Protein AF-A0A814EE44-F1 (afdb_monomer_lite)

Organism: NCBI:txid392033

pLDDT: mean 77.81, std 20.31, range [38.53, 98.44]

Structure (mmCIF, N/CA/C/O backbone):
data_AF-A0A814EE44-F1
#
_entry.id   AF-A0A814EE44-F1
#
loop_
_atom_site.group_PDB
_atom_site.id
_atom_site.type_symbol
_atom_site.label_atom_id
_atom_site.label_alt_id
_atom_site.label_comp_id
_atom_site.label_asym_id
_atom_site.label_entity_id
_atom_site.label_seq_id
_atom_site.pdbx_PDB_ins_code
_atom_site.Cartn_x
_atom_site.Cartn_y
_atom_site.Cartn_z
_atom_site.occupancy
_atom_site.B_iso_or_equiv
_atom_site.auth_seq_id
_atom_site.auth_comp_id
_atom_site.auth_asym_id
_atom_site.auth_atom_id
_atom_site.pdbx_PDB_model_num
ATOM 1 N N . MET A 1 1 ? -5.365 5.746 0.319 1.00 84.31 1 MET A N 1
ATOM 2 C CA . MET A 1 1 ? -4.244 5.787 1.269 1.00 84.31 1 MET A CA 1
ATOM 3 C C . MET A 1 1 ? -4.720 5.495 2.687 1.00 84.31 1 MET A C 1
ATOM 5 O O . MET A 1 1 ? -5.792 5.952 3.067 1.00 84.31 1 MET A O 1
ATOM 9 N N . PHE A 1 2 ? -3.939 4.720 3.445 1.00 91.00 2 PHE A N 1
ATOM 10 C CA . PHE A 1 2 ? -4.177 4.460 4.868 1.00 91.00 2 PHE A CA 1
ATOM 11 C C . PHE A 1 2 ? -3.412 5.477 5.716 1.00 91.00 2 PHE A C 1
ATOM 13 O O . PHE A 1 2 ? -2.217 5.675 5.507 1.00 91.00 2 PHE A O 1
ATOM 20 N N . ASP A 1 3 ? -4.092 6.082 6.683 1.00 94.19 3 ASP A N 1
ATOM 21 C CA . ASP A 1 3 ? -3.518 7.023 7.638 1.00 94.19 3 ASP A CA 1
ATOM 22 C C . ASP A 1 3 ? -3.686 6.500 9.067 1.00 94.19 3 ASP A C 1
ATOM 24 O O . ASP A 1 3 ? -4.799 6.334 9.567 1.00 94.19 3 ASP A O 1
ATOM 28 N N . TYR A 1 4 ? -2.555 6.264 9.726 1.00 94.00 4 TYR A N 1
ATOM 29 C CA . TYR A 1 4 ? -2.472 5.777 11.104 1.00 94.00 4 TYR A CA 1
ATOM 30 C C . TYR A 1 4 ? -2.108 6.881 12.108 1.00 94.00 4 TYR A C 1
ATOM 32 O O . TYR A 1 4 ? -2.080 6.641 13.311 1.00 94.00 4 TYR A O 1
ATOM 40 N N . LYS A 1 5 ? -1.764 8.087 11.637 1.00 91.56 5 LYS A N 1
ATOM 41 C CA . LYS A 1 5 ? -1.255 9.176 12.485 1.00 91.56 5 LYS A CA 1
ATOM 42 C C . LYS A 1 5 ? -2.359 10.131 12.916 1.00 91.56 5 LYS A C 1
ATOM 44 O O . LYS A 1 5 ? -2.369 10.536 14.085 1.00 91.56 5 LYS A O 1
ATOM 49 N N . SER A 1 6 ? -3.256 10.505 12.002 1.00 89.88 6 SER A N 1
ATOM 50 C CA . SER A 1 6 ? -4.329 11.469 12.296 1.00 89.88 6 SER A CA 1
ATOM 51 C C . SER A 1 6 ? -5.512 10.849 13.047 1.00 89.88 6 SER A C 1
ATOM 53 O O . SER A 1 6 ? -6.256 11.555 13.726 1.00 89.88 6 SER A O 1
ATOM 55 N N . ALA A 1 7 ? -5.684 9.529 12.959 1.00 88.69 7 ALA A N 1
ATOM 56 C CA . ALA A 1 7 ? -6.756 8.796 13.621 1.00 88.69 7 ALA A CA 1
ATOM 57 C C . ALA A 1 7 ? -6.440 8.580 15.112 1.00 88.69 7 ALA A C 1
ATOM 59 O O . ALA A 1 7 ? -5.792 7.606 15.489 1.00 88.69 7 ALA A O 1
ATOM 60 N N . LYS A 1 8 ? -6.878 9.512 15.967 1.00 91.62 8 LYS A N 1
ATOM 61 C CA . LYS A 1 8 ? -6.694 9.426 17.431 1.00 91.62 8 LYS A CA 1
ATOM 62 C C . LYS A 1 8 ? -7.763 8.607 18.151 1.00 91.62 8 LYS A C 1
ATOM 64 O O . LYS A 1 8 ? -7.596 8.292 19.324 1.00 91.62 8 LYS A O 1
ATOM 69 N N . GLU A 1 9 ? -8.822 8.242 17.443 1.00 91.94 9 GLU A N 1
ATOM 70 C CA . GLU A 1 9 ? -9.962 7.490 17.962 1.00 91.94 9 GLU A CA 1
ATOM 71 C C . GLU A 1 9 ? -10.117 6.168 17.212 1.00 91.94 9 GLU A C 1
ATOM 73 O O . GLU A 1 9 ? -9.526 5.980 16.144 1.00 91.94 9 GLU A O 1
ATOM 78 N N . TRP A 1 10 ? -10.914 5.252 17.772 1.00 90.44 10 TRP A N 1
ATOM 79 C CA . TRP A 1 10 ? -11.247 3.972 17.141 1.00 90.44 10 TRP A CA 1
ATOM 80 C C . TRP A 1 10 ? -11.704 4.172 15.679 1.00 90.44 10 TRP A C 1
ATOM 82 O O . TRP A 1 10 ? -12.474 5.095 15.423 1.00 90.44 10 TRP A O 1
ATOM 92 N N . PRO A 1 11 ? -11.272 3.340 14.709 1.00 95.38 11 PRO A N 1
ATOM 93 C CA . PRO A 1 11 ? -10.441 2.137 14.835 1.00 95.38 11 PRO A CA 1
ATOM 94 C C . PRO A 1 11 ? -8.920 2.398 14.838 1.00 95.38 11 PRO A C 1
ATOM 96 O O . PRO A 1 11 ? -8.138 1.470 14.641 1.00 95.38 11 PRO A O 1
ATOM 99 N N . PHE A 1 12 ? -8.490 3.640 15.087 1.00 93.69 12 PHE A N 1
ATOM 100 C CA . PHE A 1 12 ? -7.094 4.107 15.069 1.00 93.69 12 PHE A CA 1
ATOM 101 C C . PHE A 1 12 ? -6.425 4.050 13.688 1.00 93.69 12 PHE A C 1
ATOM 103 O O . PHE A 1 12 ? -5.200 4.044 13.564 1.00 93.69 12 PHE A O 1
ATOM 110 N N . PHE A 1 13 ? -7.237 4.053 12.631 1.00 95.31 13 PHE A N 1
ATOM 111 C CA . PHE A 1 13 ? -6.809 4.342 11.268 1.00 95.31 13 PHE A CA 1
ATOM 112 C C . PHE A 1 13 ? -7.940 5.019 10.489 1.00 95.31 13 PHE A C 1
ATOM 114 O O . PHE A 1 13 ? -9.118 4.867 10.813 1.00 95.31 13 PHE A O 1
ATOM 121 N N . LYS A 1 14 ? -7.572 5.750 9.439 1.00 93.12 14 LYS A N 1
ATOM 122 C CA . LYS A 1 14 ? -8.481 6.244 8.404 1.00 93.12 14 LYS A CA 1
ATOM 123 C C . LYS A 1 14 ? -8.032 5.712 7.057 1.00 93.12 14 LYS A C 1
ATOM 125 O O . LYS A 1 14 ? -6.847 5.461 6.836 1.00 93.12 14 LYS A O 1
ATOM 130 N N . VAL A 1 15 ? -8.985 5.537 6.156 1.00 90.94 15 VAL A N 1
ATOM 131 C CA . VAL A 1 15 ? -8.702 5.185 4.772 1.00 90.94 15 VAL A CA 1
ATOM 132 C C . VAL A 1 15 ? -9.449 6.139 3.866 1.00 90.94 15 VAL A C 1
ATOM 134 O O . VAL A 1 15 ? -10.615 6.444 4.096 1.00 90.94 15 VAL A O 1
ATOM 137 N N . ASP A 1 16 ? -8.767 6.584 2.825 1.00 88.31 16 ASP A N 1
ATOM 138 C CA . ASP A 1 16 ? -9.403 7.256 1.706 1.00 88.31 16 ASP A CA 1
ATOM 139 C C . ASP A 1 16 ? -8.848 6.664 0.415 1.00 88.31 16 ASP A C 1
ATOM 141 O O . ASP A 1 16 ? -7.685 6.877 0.067 1.00 88.31 16 ASP A O 1
ATOM 145 N N . PHE A 1 17 ? -9.657 5.859 -0.270 1.00 86.94 17 PHE A N 1
ATOM 146 C CA . PHE A 1 17 ? -9.242 5.157 -1.483 1.00 86.94 17 PHE A CA 1
ATOM 147 C C . PHE A 1 17 ? -8.933 6.104 -2.651 1.00 86.94 17 PHE A C 1
ATOM 149 O O . PHE A 1 17 ? -8.163 5.719 -3.525 1.00 86.94 17 PHE A O 1
ATOM 156 N N . THR A 1 18 ? -9.428 7.347 -2.630 1.00 85.69 18 THR A N 1
ATOM 157 C CA . THR A 1 18 ? -9.191 8.334 -3.698 1.00 85.69 18 THR A CA 1
ATOM 158 C C . THR A 1 18 ? -7.744 8.828 -3.745 1.00 85.69 18 THR A C 1
ATOM 160 O O . THR A 1 18 ? -7.257 9.209 -4.802 1.00 85.69 18 THR A O 1
ATOM 163 N N . TYR A 1 19 ? -7.011 8.730 -2.631 1.00 88.31 19 TYR A N 1
ATOM 164 C CA . TYR A 1 19 ? -5.575 9.036 -2.567 1.00 88.31 19 TYR A CA 1
ATOM 165 C C . TYR A 1 19 ? -4.676 7.889 -3.056 1.00 88.31 19 TYR A C 1
ATOM 167 O O . TYR A 1 19 ? -3.482 7.870 -2.748 1.00 88.31 19 TYR A O 1
ATOM 175 N N . TYR A 1 20 ? -5.218 6.865 -3.719 1.00 88.00 20 TYR A N 1
ATOM 176 C CA . TYR A 1 20 ? -4.366 5.914 -4.432 1.00 88.00 20 TYR A CA 1
ATOM 177 C C . TYR A 1 20 ? -3.630 6.651 -5.566 1.00 88.00 20 TYR A C 1
ATOM 179 O O . TYR A 1 20 ? -4.253 7.487 -6.222 1.00 88.00 20 TYR A O 1
ATOM 187 N N . PRO A 1 21 ? -2.322 6.413 -5.786 1.00 92.75 21 PRO A N 1
ATOM 188 C CA . PRO A 1 21 ? -1.582 7.154 -6.796 1.00 92.75 21 PRO A CA 1
ATOM 189 C C . PRO A 1 21 ? -2.189 6.917 -8.180 1.00 92.75 21 PRO A C 1
ATOM 191 O O . PRO A 1 21 ? -2.345 5.774 -8.610 1.00 92.75 21 PRO A O 1
ATOM 194 N N . ASN A 1 22 ? -2.528 7.997 -8.881 1.00 91.06 22 ASN A N 1
ATOM 195 C CA . ASN A 1 22 ? -2.996 7.905 -10.262 1.00 91.06 22 ASN A CA 1
ATOM 196 C C . ASN A 1 22 ? -1.853 7.504 -11.210 1.00 91.06 22 ASN A C 1
ATOM 198 O O . ASN A 1 22 ? -0.686 7.495 -10.817 1.00 91.06 22 ASN A O 1
ATOM 202 N N . GLU A 1 23 ? -2.185 7.196 -12.463 1.00 90.44 23 GLU A N 1
ATOM 203 C CA . GLU A 1 23 ? -1.221 6.732 -13.467 1.00 90.44 23 GLU A CA 1
ATOM 204 C C . GLU A 1 23 ? 0.006 7.648 -13.576 1.00 90.44 23 GLU A C 1
ATOM 206 O O . GLU A 1 23 ? 1.133 7.184 -13.429 1.00 90.44 23 GLU A O 1
ATOM 211 N N . ASN A 1 24 ? -0.191 8.965 -13.697 1.00 93.75 24 ASN A N 1
ATOM 212 C CA . ASN A 1 24 ? 0.915 9.923 -13.784 1.00 93.75 24 ASN A CA 1
ATOM 213 C C . ASN A 1 24 ? 1.803 9.905 -12.530 1.00 93.75 24 ASN A C 1
ATOM 215 O O . ASN A 1 24 ? 3.026 9.977 -12.629 1.00 93.75 24 ASN A O 1
ATOM 219 N N . GLN A 1 25 ? 1.212 9.796 -11.337 1.00 95.69 25 GLN A N 1
ATOM 220 C CA . GLN A 1 25 ? 1.970 9.705 -10.085 1.00 95.69 25 GLN A CA 1
ATOM 221 C C . GLN A 1 25 ? 2.783 8.408 -10.004 1.00 95.69 25 GLN A C 1
ATOM 223 O O . GLN A 1 25 ? 3.942 8.444 -9.590 1.00 95.69 25 GLN A O 1
ATOM 228 N N . GLN A 1 26 ? 2.203 7.281 -10.424 1.00 95.62 26 GLN A N 1
ATOM 229 C CA . GLN A 1 26 ? 2.902 5.997 -10.485 1.00 95.62 26 GLN A CA 1
ATOM 230 C C . GLN A 1 26 ? 4.049 6.040 -11.500 1.00 95.62 26 GLN A C 1
ATOM 232 O O . GLN A 1 26 ? 5.174 5.669 -11.167 1.00 95.62 26 GLN A O 1
ATOM 237 N N . MET A 1 27 ? 3.796 6.562 -12.703 1.00 93.31 27 MET A N 1
ATOM 238 C CA . MET A 1 27 ? 4.809 6.716 -13.746 1.00 93.31 27 MET A CA 1
ATOM 239 C C . MET A 1 27 ? 5.961 7.612 -13.295 1.00 93.31 27 MET A C 1
ATOM 241 O O . MET A 1 27 ? 7.117 7.246 -13.482 1.00 93.31 27 MET A O 1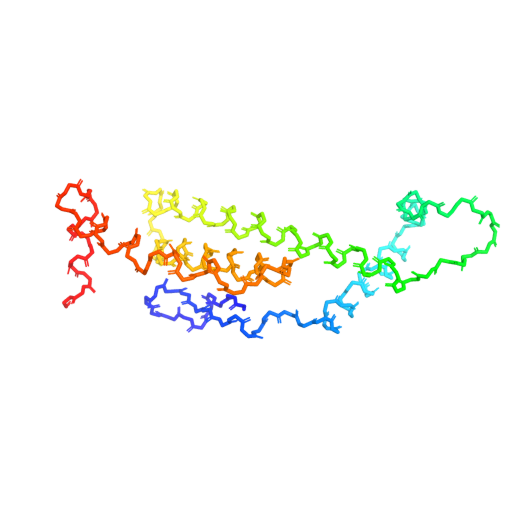
ATOM 245 N N . ASN A 1 28 ? 5.671 8.746 -12.652 1.00 96.00 28 ASN A N 1
ATOM 246 C CA . ASN A 1 28 ? 6.700 9.659 -12.147 1.00 96.00 28 ASN A CA 1
ATOM 247 C C . ASN A 1 28 ? 7.575 9.005 -11.067 1.00 96.00 28 ASN A C 1
ATOM 249 O O . ASN A 1 28 ? 8.799 9.168 -11.070 1.00 96.00 28 ASN A O 1
ATOM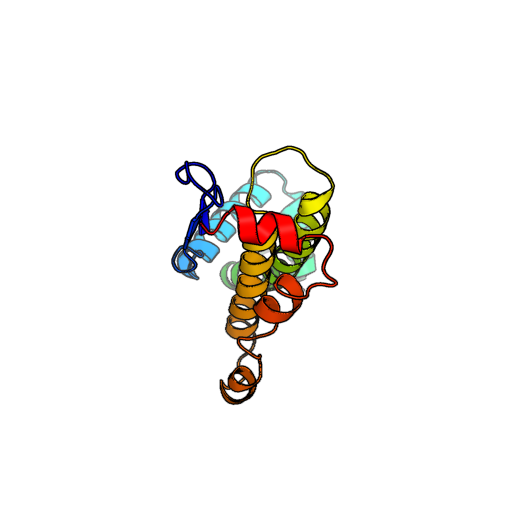 253 N N . PHE A 1 29 ? 6.959 8.246 -10.155 1.00 96.88 29 PHE A N 1
ATOM 254 C CA . PHE A 1 29 ? 7.695 7.488 -9.147 1.00 96.88 29 PHE A CA 1
ATOM 255 C C . PHE A 1 29 ? 8.603 6.436 -9.793 1.00 96.88 29 PHE A C 1
ATOM 257 O O . PHE A 1 29 ? 9.791 6.381 -9.483 1.00 96.88 29 PHE A O 1
ATOM 264 N N . LEU A 1 30 ? 8.068 5.639 -10.721 1.00 94.50 30 LEU A N 1
ATOM 265 C CA . LEU A 1 30 ? 8.814 4.577 -11.398 1.00 94.50 30 LEU A CA 1
ATOM 266 C C . LEU A 1 30 ? 9.933 5.122 -12.285 1.00 94.50 30 LEU A C 1
ATOM 268 O O . LEU A 1 30 ? 11.023 4.564 -12.286 1.00 94.50 30 LEU A O 1
ATOM 272 N N . ALA A 1 31 ? 9.695 6.234 -12.977 1.00 91.88 31 ALA A N 1
ATOM 273 C CA . ALA A 1 31 ? 10.715 6.960 -13.722 1.00 91.88 31 ALA A CA 1
ATOM 274 C C . ALA A 1 31 ? 11.902 7.316 -12.813 1.00 91.88 31 ALA A C 1
ATOM 276 O O . ALA A 1 31 ? 13.035 6.931 -13.088 1.00 91.88 31 ALA A O 1
ATOM 277 N N . SER A 1 32 ? 11.619 7.969 -11.684 1.00 94.44 32 SER A N 1
ATOM 278 C CA . SER A 1 32 ? 12.649 8.377 -10.721 1.00 94.44 32 SER A CA 1
ATOM 279 C C . SER A 1 32 ? 13.365 7.172 -10.099 1.00 94.44 32 SER A C 1
ATOM 281 O O . SER A 1 32 ? 14.574 7.203 -9.884 1.00 94.44 32 SER A O 1
ATOM 283 N N . TYR A 1 33 ? 12.625 6.095 -9.822 1.00 92.50 33 TYR A N 1
ATOM 284 C CA . TYR A 1 33 ? 13.162 4.845 -9.288 1.00 92.50 33 TYR A CA 1
ATOM 285 C C . TYR A 1 33 ? 14.127 4.164 -10.267 1.00 92.50 33 TYR A C 1
ATOM 287 O O . TYR A 1 33 ? 15.218 3.769 -9.863 1.00 92.50 33 TYR A O 1
ATOM 295 N N . ILE A 1 34 ? 13.758 4.063 -11.547 1.00 87.69 34 ILE A N 1
ATOM 296 C CA . ILE A 1 34 ? 14.599 3.471 -12.596 1.00 87.69 34 ILE A CA 1
ATOM 297 C C . ILE A 1 34 ? 15.870 4.303 -12.792 1.00 87.69 34 ILE A C 1
ATOM 299 O O . ILE A 1 34 ? 16.960 3.735 -12.827 1.00 87.69 34 ILE A O 1
ATOM 303 N N . ASP A 1 35 ? 15.755 5.632 -12.850 1.00 87.44 35 ASP A N 1
ATOM 304 C CA . ASP A 1 35 ? 16.917 6.516 -13.005 1.00 87.44 35 ASP A CA 1
ATOM 305 C C . ASP A 1 35 ? 17.889 6.369 -11.825 1.00 87.44 35 ASP A C 1
ATOM 307 O O . ASP A 1 35 ? 19.102 6.261 -12.018 1.00 87.44 35 ASP A O 1
ATOM 311 N N . ALA A 1 36 ? 17.360 6.303 -10.598 1.00 90.50 36 ALA A N 1
ATOM 312 C CA . ALA A 1 36 ? 18.159 6.080 -9.398 1.00 90.50 36 ALA A CA 1
ATOM 313 C C . ALA A 1 36 ? 18.821 4.692 -9.389 1.00 90.50 36 ALA A C 1
ATOM 315 O O . ALA A 1 36 ? 19.990 4.578 -9.022 1.00 90.50 36 ALA A O 1
ATOM 316 N N . LEU A 1 37 ? 18.107 3.643 -9.816 1.00 86.88 37 LEU A N 1
ATOM 317 C CA . LEU A 1 37 ? 18.656 2.290 -9.923 1.00 86.88 37 LEU A CA 1
ATOM 318 C C . LEU A 1 37 ? 19.811 2.230 -10.922 1.00 86.88 37 LEU A C 1
ATOM 320 O O . LEU A 1 37 ? 20.889 1.757 -10.563 1.00 86.88 37 LEU A O 1
ATOM 324 N N . ILE A 1 38 ? 19.608 2.737 -12.139 1.00 83.44 38 ILE A N 1
ATOM 325 C CA . ILE A 1 38 ? 20.630 2.748 -13.193 1.00 83.44 38 ILE A CA 1
ATOM 326 C C . ILE A 1 38 ? 21.852 3.548 -12.734 1.00 83.44 38 ILE A C 1
ATOM 328 O O . ILE A 1 38 ? 22.969 3.051 -12.817 1.00 83.44 38 ILE A O 1
ATOM 332 N N . SER A 1 39 ? 21.640 4.732 -12.149 1.00 85.88 39 SER A N 1
ATOM 333 C CA . SER A 1 39 ? 22.732 5.576 -11.640 1.00 85.88 39 SER A CA 1
ATOM 334 C C . SER A 1 39 ? 23.518 4.927 -10.494 1.00 85.88 39 SER A C 1
ATOM 336 O O . SER A 1 39 ? 24.649 5.322 -10.223 1.00 85.88 39 SER A O 1
ATOM 338 N N . SER A 1 40 ? 22.920 3.963 -9.785 1.00 87.12 40 SER A N 1
ATOM 339 C CA . SER A 1 40 ? 23.552 3.306 -8.638 1.00 87.12 40 SER A CA 1
ATOM 340 C C . SER A 1 40 ? 24.488 2.160 -9.023 1.00 87.12 40 SER A C 1
ATOM 342 O O . SER A 1 40 ? 25.432 1.879 -8.282 1.00 87.12 40 SER A O 1
ATOM 344 N N . ASN A 1 41 ? 24.218 1.466 -10.135 1.00 82.31 41 ASN A N 1
ATOM 345 C CA . ASN A 1 41 ? 25.011 0.324 -10.580 1.00 82.31 41 ASN A CA 1
ATOM 346 C C . ASN A 1 41 ? 24.678 -0.049 -12.031 1.00 82.31 41 ASN A C 1
ATOM 348 O O . ASN A 1 41 ? 23.575 -0.524 -12.318 1.00 82.31 41 ASN A O 1
ATOM 352 N N . ASP A 1 42 ? 25.679 0.028 -12.906 1.00 78.69 42 ASP A N 1
ATOM 353 C CA . ASP A 1 42 ? 25.568 -0.344 -14.321 1.00 78.69 42 ASP A CA 1
ATOM 354 C C . ASP A 1 42 ? 25.112 -1.800 -14.527 1.00 78.69 42 ASP A C 1
ATOM 356 O O . ASP A 1 42 ? 24.549 -2.135 -15.567 1.00 78.69 42 ASP A O 1
ATOM 360 N N . LYS A 1 43 ? 25.267 -2.684 -13.526 1.00 81.38 43 LYS A N 1
ATOM 361 C CA . LYS A 1 43 ? 24.721 -4.052 -13.562 1.00 81.38 43 LYS A CA 1
ATOM 362 C C . LYS A 1 43 ? 23.207 -4.071 -13.806 1.00 81.38 43 LYS A C 1
ATOM 364 O O . LYS A 1 43 ? 22.714 -4.994 -14.454 1.00 81.38 43 LYS A O 1
ATOM 369 N N . TYR A 1 44 ? 22.473 -3.076 -13.306 1.00 77.31 44 TYR A N 1
ATOM 370 C CA . TYR A 1 44 ? 21.020 -3.032 -13.463 1.00 77.31 44 TYR A CA 1
ATOM 371 C C . TYR A 1 44 ? 20.582 -2.742 -14.898 1.00 77.31 44 TYR A C 1
ATOM 373 O O . TYR A 1 44 ? 19.499 -3.172 -15.293 1.00 77.31 44 TYR A O 1
ATOM 381 N N . ILE A 1 45 ? 21.439 -2.101 -15.698 1.00 73.50 45 ILE A N 1
ATOM 382 C CA . ILE A 1 45 ? 21.209 -1.915 -17.134 1.00 73.50 45 ILE A CA 1
ATOM 383 C C . ILE A 1 45 ? 21.061 -3.291 -17.794 1.00 73.50 45 ILE A C 1
ATOM 385 O O . ILE A 1 45 ? 20.066 -3.550 -18.467 1.00 73.50 45 ILE A O 1
ATOM 389 N N . TYR A 1 46 ? 21.975 -4.222 -17.505 1.00 70.06 46 TYR A N 1
ATOM 390 C CA . TYR A 1 46 ? 21.937 -5.578 -18.062 1.00 70.06 46 TYR A CA 1
ATOM 391 C C . TYR A 1 46 ? 20.701 -6.380 -17.630 1.00 70.06 46 TYR A C 1
ATOM 393 O O . TYR A 1 46 ? 20.110 -7.066 -18.458 1.00 70.06 46 TYR A O 1
ATOM 401 N N . SER A 1 47 ? 20.265 -6.279 -16.367 1.00 73.62 47 SER A N 1
ATOM 402 C CA . SER A 1 47 ? 19.033 -6.959 -15.927 1.00 73.62 47 SER A CA 1
ATOM 403 C C . SER A 1 47 ? 17.776 -6.385 -16.580 1.00 73.62 47 SER A C 1
ATOM 405 O O . SER A 1 47 ? 16.836 -7.122 -16.865 1.00 73.62 47 SER A O 1
ATOM 407 N N . ILE A 1 48 ? 17.758 -5.074 -16.841 1.00 72.94 48 ILE A N 1
ATOM 408 C CA . ILE A 1 48 ? 16.654 -4.435 -17.561 1.00 72.94 48 ILE A CA 1
ATOM 409 C C . ILE A 1 48 ? 16.625 -4.933 -19.011 1.00 72.94 48 ILE A C 1
ATOM 411 O O . ILE A 1 48 ? 15.548 -5.261 -19.496 1.00 72.94 48 ILE A O 1
ATOM 415 N N . HIS A 1 49 ? 17.784 -5.077 -19.666 1.00 69.44 49 HIS A N 1
ATOM 416 C CA . HIS A 1 49 ? 17.875 -5.662 -21.011 1.00 69.44 49 HIS A CA 1
ATOM 417 C C . HIS A 1 49 ? 17.307 -7.086 -21.085 1.00 69.44 49 HIS A C 1
ATOM 419 O O . HIS A 1 49 ? 16.602 -7.423 -22.034 1.00 69.44 49 HIS A O 1
ATOM 425 N N . GLU A 1 50 ? 17.584 -7.925 -20.084 1.00 69.75 50 GLU A N 1
ATOM 426 C CA . GLU A 1 50 ? 17.046 -9.289 -20.028 1.00 69.75 50 GLU A CA 1
ATOM 427 C C . GLU A 1 50 ? 15.514 -9.292 -19.891 1.00 69.75 50 GLU A C 1
ATOM 429 O O . GLU A 1 50 ? 14.830 -10.058 -20.566 1.00 69.75 50 GLU A O 1
ATOM 434 N N . MET A 1 51 ? 14.954 -8.387 -19.081 1.00 67.38 51 MET A N 1
ATOM 435 C CA . MET A 1 51 ? 13.501 -8.250 -18.919 1.00 67.38 51 MET A CA 1
ATOM 436 C C . MET A 1 51 ? 12.785 -7.744 -20.181 1.00 67.38 51 MET A C 1
ATOM 438 O O . MET A 1 51 ? 11.577 -7.950 -20.324 1.00 67.38 51 MET A O 1
ATOM 442 N N . THR A 1 52 ? 13.484 -7.049 -21.080 1.00 65.69 52 THR A N 1
ATOM 443 C CA . THR A 1 52 ? 12.861 -6.370 -22.225 1.00 65.69 52 THR A CA 1
ATOM 444 C C . THR A 1 52 ? 12.968 -7.145 -23.534 1.00 65.69 52 THR A C 1
ATOM 446 O O . THR A 1 52 ? 12.306 -6.758 -24.492 1.00 65.69 52 THR A O 1
ATOM 449 N N . ASN A 1 53 ? 13.703 -8.267 -23.571 1.00 59.59 53 ASN A N 1
ATOM 450 C CA . ASN A 1 53 ? 13.984 -9.067 -24.776 1.00 59.59 53 ASN A CA 1
ATOM 451 C C . ASN A 1 53 ? 14.647 -8.282 -25.932 1.00 59.59 53 ASN A C 1
ATOM 453 O O . ASN A 1 53 ? 14.729 -8.796 -27.048 1.00 59.59 53 ASN A O 1
ATOM 457 N N . ASP A 1 54 ? 15.174 -7.079 -25.679 1.00 53.72 54 ASP A N 1
ATOM 458 C CA . ASP A 1 54 ? 15.910 -6.282 -26.665 1.00 53.72 54 ASP A CA 1
ATOM 459 C C . ASP A 1 54 ? 17.410 -6.559 -26.544 1.00 53.72 54 ASP A C 1
ATOM 461 O O . ASP A 1 54 ? 18.158 -5.883 -25.830 1.00 53.72 54 ASP A O 1
ATOM 465 N N . LEU A 1 55 ? 17.848 -7.603 -27.250 1.00 52.62 55 LEU A N 1
ATOM 466 C CA . LEU A 1 55 ? 19.241 -8.048 -27.293 1.00 52.62 55 LEU A CA 1
ATOM 467 C C . LEU A 1 55 ? 20.061 -7.421 -28.436 1.00 52.62 55 LEU A C 1
ATOM 469 O O . LEU A 1 55 ? 21.096 -7.983 -28.805 1.00 52.62 55 LEU A O 1
ATOM 473 N N . HIS A 1 56 ? 19.651 -6.282 -29.015 1.00 46.53 56 HIS A N 1
ATOM 474 C CA . HIS A 1 56 ? 20.465 -5.646 -30.054 1.00 46.53 56 HIS A CA 1
ATOM 475 C C . HIS A 1 56 ? 21.447 -4.610 -29.488 1.00 46.53 56 HIS A C 1
ATOM 477 O O . HIS A 1 56 ? 21.094 -3.552 -28.982 1.00 46.53 56 HIS A O 1
ATOM 483 N N . CYS A 1 57 ? 22.715 -4.995 -29.580 1.00 45.41 57 CYS A N 1
ATOM 484 C CA . CYS A 1 57 ? 23.933 -4.284 -29.229 1.00 45.41 57 CYS A CA 1
ATOM 485 C C . CYS A 1 57 ? 24.018 -2.798 -29.650 1.00 45.41 57 CYS A C 1
ATOM 487 O O . CYS A 1 57 ? 23.766 -2.444 -30.798 1.00 45.41 57 CYS A O 1
ATOM 489 N N . ASN A 1 58 ? 24.581 -2.009 -28.727 1.00 46.12 58 ASN A N 1
ATOM 490 C CA . ASN A 1 58 ? 25.304 -0.735 -28.886 1.00 46.12 58 ASN A CA 1
ATOM 491 C C . ASN A 1 58 ? 24.533 0.590 -28.974 1.00 46.12 58 ASN A C 1
ATOM 493 O O . ASN A 1 58 ? 25.177 1.627 -28.841 1.00 46.12 58 ASN A O 1
ATOM 497 N N . GLU A 1 59 ? 23.205 0.597 -29.040 1.00 48.69 59 GLU A N 1
ATOM 498 C CA . GLU A 1 59 ? 22.414 1.807 -28.771 1.00 48.69 59 GLU A CA 1
ATOM 499 C C . GLU A 1 59 ? 21.207 1.454 -27.899 1.00 48.69 59 GLU A C 1
ATOM 501 O O . GLU A 1 59 ? 20.474 0.508 -28.183 1.00 48.69 59 GLU A O 1
ATOM 506 N N . ILE A 1 60 ? 21.005 2.203 -26.811 1.00 50.41 60 ILE A N 1
ATOM 507 C CA . ILE A 1 60 ? 19.822 2.091 -25.950 1.00 50.41 60 ILE A CA 1
ATOM 508 C C . ILE A 1 60 ? 18.627 2.611 -26.758 1.00 50.41 60 ILE A C 1
ATOM 510 O O . ILE A 1 60 ? 18.261 3.776 -26.641 1.00 50.41 60 ILE A O 1
ATOM 514 N N . ASN A 1 61 ? 18.028 1.774 -27.604 1.00 53.62 61 ASN A N 1
ATOM 515 C CA . ASN A 1 61 ? 16.772 2.100 -28.284 1.00 53.62 61 ASN A CA 1
ATOM 516 C C . ASN A 1 61 ? 15.590 1.405 -27.603 1.00 53.62 61 ASN A C 1
ATOM 518 O O . ASN A 1 61 ? 14.715 0.827 -28.237 1.00 53.62 61 ASN A O 1
ATOM 522 N N . PHE A 1 62 ? 15.621 1.416 -26.275 1.00 65.00 62 PHE A N 1
ATOM 523 C CA . PHE A 1 62 ? 14.582 0.853 -25.441 1.00 65.00 62 PHE A CA 1
ATOM 524 C C . PHE A 1 62 ? 13.543 1.933 -25.111 1.00 65.00 62 PHE A C 1
ATOM 526 O O . PHE A 1 62 ? 13.907 3.002 -24.607 1.00 65.00 62 PHE A O 1
ATOM 533 N N . ASP A 1 63 ? 12.249 1.669 -25.348 1.00 76.12 63 ASP A N 1
ATOM 534 C CA . ASP A 1 63 ? 11.196 2.592 -24.912 1.00 76.12 63 ASP A CA 1
ATOM 535 C C . ASP A 1 63 ? 11.076 2.549 -23.384 1.00 76.12 63 ASP A C 1
ATOM 537 O O . ASP A 1 63 ? 10.368 1.734 -22.787 1.00 76.12 63 ASP A O 1
ATOM 541 N N . ARG A 1 64 ? 11.755 3.495 -22.734 1.00 77.56 64 ARG A N 1
ATOM 542 C CA . ARG A 1 64 ? 11.681 3.739 -21.291 1.00 77.56 64 ARG A CA 1
ATOM 543 C C . ARG A 1 64 ? 10.237 3.794 -20.782 1.00 77.56 64 ARG A C 1
ATOM 545 O O . ARG A 1 64 ? 9.962 3.325 -19.677 1.00 77.56 64 ARG A O 1
ATOM 552 N N . ASN A 1 65 ? 9.307 4.344 -21.565 1.00 83.88 65 ASN A N 1
ATOM 553 C CA . ASN A 1 65 ? 7.903 4.418 -21.168 1.00 83.88 65 ASN A CA 1
ATOM 554 C C . ASN A 1 65 ? 7.224 3.045 -21.206 1.00 83.88 65 ASN A C 1
ATOM 556 O O . ASN A 1 65 ? 6.339 2.781 -20.392 1.00 83.88 65 ASN A O 1
ATOM 560 N N . GLU A 1 66 ? 7.637 2.153 -22.105 1.00 84.69 66 GLU A N 1
ATOM 561 C CA . GLU A 1 66 ? 7.182 0.765 -22.117 1.00 84.69 66 GLU A CA 1
ATOM 562 C C . GLU A 1 66 ? 7.647 0.009 -20.863 1.00 84.69 66 GLU A C 1
ATOM 564 O O . GLU A 1 66 ? 6.828 -0.684 -20.253 1.00 84.69 66 GLU A O 1
ATOM 569 N N . LEU A 1 67 ? 8.894 0.203 -20.399 1.00 84.38 67 LEU A N 1
ATOM 570 C CA . LEU A 1 67 ? 9.352 -0.372 -19.117 1.00 84.38 67 LEU A CA 1
ATOM 571 C C . LEU A 1 67 ? 8.465 0.043 -17.968 1.00 84.38 67 LEU A C 1
ATOM 573 O O . LEU A 1 67 ? 8.023 -0.782 -17.173 1.00 84.38 67 LEU A O 1
ATOM 577 N N . ILE A 1 68 ? 8.255 1.357 -17.881 1.00 89.81 68 ILE A N 1
ATOM 578 C CA . ILE A 1 68 ? 7.538 1.979 -16.784 1.00 89.81 68 ILE A CA 1
ATOM 579 C C . ILE A 1 68 ? 6.132 1.403 -16.761 1.00 89.81 68 ILE A C 1
ATOM 581 O O . ILE A 1 68 ? 5.668 0.999 -15.702 1.00 89.81 68 ILE A O 1
ATOM 585 N N . ARG A 1 69 ? 5.490 1.260 -17.926 1.00 89.88 69 ARG A N 1
ATOM 586 C CA . ARG A 1 69 ? 4.176 0.623 -18.044 1.00 89.88 69 ARG A CA 1
ATOM 587 C C . ARG A 1 69 ? 4.183 -0.852 -17.631 1.00 89.88 69 ARG A C 1
ATOM 589 O O . ARG A 1 69 ? 3.270 -1.261 -16.914 1.00 89.88 69 ARG A O 1
ATOM 596 N N . LYS A 1 70 ? 5.191 -1.642 -18.021 1.00 88.88 70 LYS A N 1
ATOM 597 C CA . LYS A 1 70 ? 5.322 -3.055 -17.605 1.00 88.88 70 LYS A CA 1
ATOM 598 C C . LYS A 1 70 ? 5.463 -3.182 -16.086 1.00 88.88 70 LYS A C 1
ATOM 600 O O . LYS A 1 70 ? 4.655 -3.863 -15.457 1.00 88.88 70 LYS A O 1
ATOM 605 N N . ILE A 1 71 ? 6.403 -2.449 -15.488 1.00 91.31 71 ILE A N 1
ATOM 606 C CA . ILE A 1 71 ? 6.639 -2.460 -14.036 1.00 91.31 71 ILE A CA 1
ATOM 607 C C . ILE A 1 71 ? 5.418 -1.920 -13.282 1.00 91.31 71 ILE A C 1
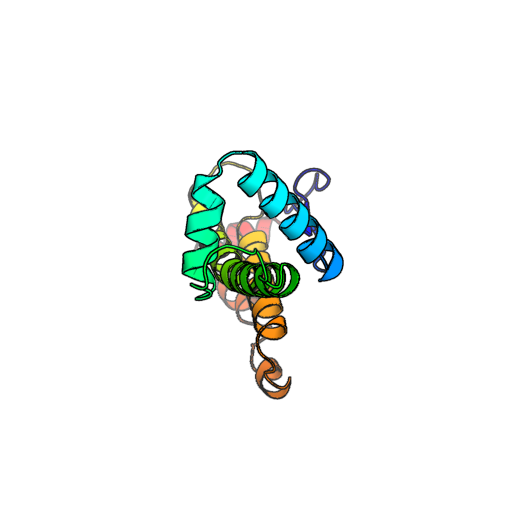ATOM 609 O O . ILE A 1 71 ? 5.023 -2.481 -12.264 1.00 91.31 71 ILE A O 1
ATOM 613 N N . MET A 1 72 ? 4.774 -0.864 -13.787 1.00 93.31 72 MET A N 1
ATOM 614 C CA . MET A 1 72 ? 3.543 -0.321 -13.208 1.00 93.31 72 MET A CA 1
ATOM 615 C C . MET A 1 72 ? 2.432 -1.369 -13.185 1.00 93.31 72 MET A C 1
ATOM 617 O O . MET A 1 72 ? 1.767 -1.539 -12.163 1.00 93.31 72 MET A O 1
ATOM 621 N N . LYS A 1 73 ? 2.236 -2.101 -14.288 1.00 91.19 73 LYS A N 1
ATOM 622 C CA . LYS A 1 73 ? 1.256 -3.188 -14.354 1.00 91.19 73 LYS A CA 1
ATOM 623 C C . LYS A 1 73 ? 1.566 -4.248 -13.298 1.00 91.19 73 LYS A C 1
ATOM 625 O O . LYS A 1 73 ? 0.692 -4.564 -12.495 1.00 91.19 73 LYS A O 1
ATOM 630 N N . GLU A 1 74 ? 2.798 -4.746 -13.249 1.00 92.75 74 GLU A N 1
ATOM 631 C CA . GLU A 1 74 ? 3.223 -5.745 -12.260 1.00 92.75 74 GLU A CA 1
ATOM 632 C C . GLU A 1 74 ? 3.018 -5.263 -10.819 1.00 92.75 74 GLU A C 1
ATOM 634 O O . GLU A 1 74 ? 2.403 -5.965 -10.016 1.00 92.75 74 GLU A O 1
ATOM 639 N N . ALA A 1 75 ? 3.444 -4.039 -10.496 1.00 94.81 75 ALA A N 1
ATOM 640 C CA . ALA A 1 75 ? 3.276 -3.448 -9.171 1.00 94.81 75 ALA A CA 1
ATOM 641 C C . ALA A 1 75 ? 1.796 -3.362 -8.757 1.00 94.81 75 ALA A C 1
ATOM 643 O O . ALA A 1 75 ? 1.449 -3.675 -7.614 1.00 94.81 75 ALA A O 1
ATOM 644 N N . ASN A 1 76 ? 0.907 -3.006 -9.688 1.00 93.31 76 ASN A N 1
ATOM 645 C CA . ASN A 1 76 ? -0.530 -2.981 -9.428 1.00 93.31 76 ASN A CA 1
ATOM 646 C C . ASN A 1 76 ? -1.111 -4.385 -9.193 1.00 93.31 76 ASN A C 1
ATOM 648 O O . ASN A 1 76 ? -1.968 -4.537 -8.320 1.00 93.31 76 ASN A O 1
ATOM 652 N N . TYR A 1 77 ? -0.639 -5.422 -9.894 1.00 93.62 77 TYR A N 1
ATOM 653 C CA . TYR A 1 77 ? -1.009 -6.811 -9.581 1.00 93.62 77 TYR A CA 1
ATOM 654 C C . TYR A 1 77 ? -0.498 -7.232 -8.197 1.00 93.62 77 TYR A C 1
ATOM 656 O O . TYR A 1 77 ? -1.239 -7.836 -7.420 1.00 93.62 77 TYR A O 1
ATOM 664 N N . PHE A 1 78 ? 0.728 -6.854 -7.829 1.00 96.31 78 PHE A N 1
ATOM 665 C CA . PHE A 1 78 ? 1.263 -7.105 -6.488 1.00 96.31 78 PHE A CA 1
ATOM 666 C C . PHE A 1 78 ? 0.488 -6.376 -5.382 1.00 96.31 78 PHE A C 1
ATOM 668 O O . PHE A 1 78 ? 0.434 -6.868 -4.251 1.00 96.31 78 PHE A O 1
ATOM 675 N N . ALA A 1 79 ? -0.181 -5.258 -5.684 1.00 94.75 79 ALA A N 1
ATOM 676 C CA . ALA A 1 79 ? -1.059 -4.592 -4.725 1.00 94.75 79 ALA A CA 1
ATOM 677 C C . ALA A 1 79 ? -2.211 -5.506 -4.261 1.00 94.75 79 ALA A C 1
ATOM 679 O O . ALA A 1 79 ? -2.575 -5.464 -3.083 1.00 94.75 79 ALA A O 1
ATOM 680 N N . LEU A 1 80 ? -2.722 -6.400 -5.122 1.00 94.81 80 LEU A N 1
ATOM 681 C CA . LEU A 1 80 ? -3.695 -7.430 -4.729 1.00 94.81 80 LEU A CA 1
ATOM 682 C C . LEU A 1 80 ? -3.116 -8.346 -3.649 1.00 94.81 80 LEU A C 1
ATOM 684 O O . LEU A 1 80 ? -3.698 -8.494 -2.571 1.00 94.81 80 LEU A O 1
ATOM 688 N N . ALA A 1 81 ? -1.937 -8.914 -3.908 1.00 96.94 81 ALA A N 1
ATOM 689 C CA . ALA A 1 81 ? -1.253 -9.775 -2.951 1.00 96.94 81 ALA A CA 1
ATOM 690 C C . ALA A 1 81 ? -0.994 -9.037 -1.629 1.00 96.94 81 ALA A C 1
ATOM 692 O O . ALA A 1 81 ? -1.244 -9.586 -0.557 1.00 96.94 81 ALA A O 1
ATOM 693 N N . ALA A 1 82 ? -0.592 -7.764 -1.687 1.00 97.56 82 ALA A N 1
ATOM 694 C CA . ALA A 1 82 ? -0.400 -6.939 -0.502 1.00 97.56 82 ALA A CA 1
ATOM 695 C C . ALA A 1 82 ? -1.710 -6.747 0.283 1.00 97.56 82 ALA A C 1
ATOM 697 O O . ALA A 1 82 ? -1.738 -6.948 1.496 1.00 97.56 82 ALA A O 1
ATOM 698 N N . HIS A 1 83 ? -2.816 -6.367 -0.362 1.00 96.56 83 HIS A N 1
ATOM 699 C CA . HIS A 1 83 ? -4.105 -6.218 0.321 1.00 96.56 83 HIS A CA 1
ATOM 700 C C . HIS A 1 83 ? -4.562 -7.514 0.996 1.00 96.56 83 HIS A C 1
ATOM 702 O O . HIS A 1 83 ? -4.983 -7.474 2.156 1.00 96.56 83 HIS A O 1
ATOM 708 N N . PHE A 1 84 ? -4.404 -8.653 0.325 1.00 97.31 84 PHE A N 1
ATOM 709 C CA . PHE A 1 84 ? -4.743 -9.954 0.890 1.00 97.31 84 PHE A CA 1
ATOM 710 C C . PHE A 1 84 ? -3.831 -10.340 2.064 1.00 97.31 84 PHE A C 1
ATOM 712 O O . PHE A 1 84 ? -4.318 -10.691 3.138 1.00 97.31 84 PHE A O 1
ATOM 719 N N . PHE A 1 85 ? -2.515 -10.173 1.914 1.00 98.44 85 PHE A N 1
ATOM 720 C CA . PHE A 1 85 ? -1.541 -10.411 2.980 1.00 98.44 85 PHE A CA 1
ATOM 721 C C . PHE A 1 85 ? -1.887 -9.620 4.245 1.00 98.44 85 PHE A C 1
ATOM 723 O O . PHE A 1 85 ? -1.998 -10.182 5.334 1.00 98.44 85 PHE A O 1
ATOM 730 N N . TRP A 1 86 ? -2.128 -8.316 4.103 1.00 98.19 86 TRP A N 1
ATOM 731 C CA . TRP A 1 86 ? -2.441 -7.451 5.238 1.00 98.19 86 TRP A CA 1
ATOM 732 C C . TRP A 1 86 ? -3.830 -7.713 5.832 1.00 98.19 86 TRP A C 1
ATOM 734 O O . TRP A 1 86 ? -4.042 -7.417 7.008 1.00 98.19 86 TRP A O 1
ATOM 744 N N . THR A 1 87 ? -4.752 -8.302 5.064 1.00 98.19 87 THR A N 1
ATOM 745 C CA . THR A 1 87 ? -6.024 -8.823 5.587 1.00 98.19 87 THR A CA 1
ATOM 746 C C . THR A 1 87 ? -5.759 -9.970 6.560 1.00 98.19 87 THR A C 1
ATOM 748 O O . THR A 1 87 ? -6.173 -9.903 7.716 1.00 98.19 87 THR A O 1
ATOM 751 N N . LEU A 1 88 ? -5.010 -10.989 6.123 1.00 97.75 88 LEU A N 1
ATOM 752 C CA . LEU A 1 88 ? -4.687 -12.160 6.943 1.00 97.75 88 LEU A CA 1
ATOM 753 C C . LEU A 1 88 ? -3.846 -11.796 8.167 1.00 97.75 88 LEU A C 1
ATOM 755 O O . LEU A 1 88 ? -4.163 -12.218 9.280 1.00 97.75 88 LEU A O 1
ATOM 759 N N . TRP A 1 89 ? -2.819 -10.964 7.972 1.00 97.88 89 TRP A N 1
ATOM 760 C CA . TRP A 1 89 ? -2.000 -10.442 9.062 1.00 97.88 89 TRP A CA 1
ATOM 761 C C . TRP A 1 89 ? -2.875 -9.789 10.131 1.00 97.88 89 TRP A C 1
ATOM 763 O O . TRP A 1 89 ? -2.719 -10.063 11.315 1.00 97.88 89 TRP A O 1
ATOM 773 N N . SER A 1 90 ? -3.847 -8.973 9.725 1.00 97.44 90 SER A N 1
ATOM 774 C CA . SER A 1 90 ? -4.686 -8.255 10.675 1.00 97.44 90 SER A CA 1
ATOM 775 C C . SER A 1 90 ? -5.652 -9.167 11.431 1.00 97.44 90 SER A C 1
ATOM 777 O O . SER A 1 90 ? -5.798 -9.015 12.641 1.00 97.44 90 SER A O 1
ATOM 779 N N . ILE A 1 91 ? -6.234 -10.170 10.764 1.00 96.31 91 ILE A N 1
ATOM 780 C CA . ILE A 1 91 ? -7.062 -11.193 11.427 1.00 96.31 91 ILE A CA 1
ATOM 781 C C . ILE A 1 91 ? -6.254 -11.917 12.506 1.00 96.31 91 ILE A C 1
ATOM 783 O O . ILE A 1 91 ? -6.726 -12.056 13.632 1.00 96.31 91 ILE A O 1
ATOM 787 N N . HIS A 1 92 ? -5.029 -12.338 12.184 1.00 95.69 92 HIS A N 1
ATOM 788 C CA . HIS A 1 92 ? -4.147 -12.970 13.160 1.00 95.69 92 HIS A CA 1
ATOM 789 C C . HIS A 1 92 ? -3.834 -12.024 14.328 1.00 95.69 92 HIS A C 1
ATOM 791 O O . HIS A 1 92 ? -3.943 -12.398 15.494 1.00 95.69 92 HIS A O 1
ATOM 797 N N . MET A 1 93 ? -3.499 -10.769 14.033 1.00 95.38 93 MET A N 1
ATOM 798 C CA . MET A 1 93 ? -3.169 -9.789 15.064 1.00 95.38 93 MET A CA 1
ATOM 799 C C . MET A 1 93 ? -4.340 -9.467 15.993 1.00 95.38 93 MET A C 1
ATOM 801 O O . MET A 1 93 ? -4.096 -9.167 17.158 1.00 95.38 93 MET A O 1
ATOM 805 N N . ALA A 1 94 ? -5.590 -9.601 15.539 1.00 93.44 94 ALA A N 1
ATOM 806 C CA . ALA A 1 94 ? -6.774 -9.336 16.356 1.00 93.44 94 ALA A CA 1
ATOM 807 C C . ALA A 1 94 ? -6.837 -10.177 17.647 1.00 93.44 94 ALA A C 1
ATOM 809 O O . ALA A 1 94 ? -7.481 -9.761 18.610 1.00 93.44 94 ALA A O 1
ATOM 810 N N . VAL A 1 95 ? -6.168 -11.336 17.674 1.00 92.06 95 VAL A N 1
ATOM 811 C CA . VAL A 1 95 ? -6.098 -12.227 18.847 1.00 92.06 95 VAL A CA 1
ATOM 812 C C . VAL A 1 95 ? -4.714 -12.282 19.493 1.00 92.06 95 VAL A C 1
ATOM 814 O O . VAL A 1 95 ? -4.599 -12.683 20.647 1.00 92.06 95 VAL A O 1
ATOM 817 N N . SER A 1 96 ? -3.669 -11.884 18.765 1.00 88.19 96 SER A N 1
ATOM 818 C CA . SER A 1 96 ? -2.275 -12.086 19.177 1.00 88.19 96 SER A CA 1
ATOM 819 C C . SER A 1 96 ? -1.635 -10.875 19.863 1.00 88.19 96 SER A C 1
ATOM 821 O O . SER A 1 96 ? -0.526 -10.991 20.381 1.00 88.19 96 SER A O 1
ATOM 823 N N . THR A 1 97 ? -2.271 -9.699 19.855 1.00 92.25 97 THR A N 1
ATOM 824 C CA . THR A 1 97 ? -1.645 -8.450 20.324 1.00 92.25 97 THR A CA 1
ATOM 825 C C . THR A 1 97 ? -2.442 -7.711 21.396 1.00 92.25 97 THR A C 1
ATOM 827 O O . THR A 1 97 ? -3.654 -7.863 21.528 1.00 92.25 97 THR A O 1
ATOM 830 N N . THR A 1 98 ? -1.743 -6.860 22.148 1.00 91.56 98 THR A N 1
ATOM 831 C CA . THR A 1 98 ? -2.306 -5.956 23.163 1.00 91.56 98 THR A CA 1
ATOM 832 C C . THR A 1 98 ? -2.459 -4.516 22.664 1.00 91.56 98 THR A C 1
ATOM 834 O O . THR A 1 98 ? -3.042 -3.681 23.361 1.00 91.56 98 THR A O 1
ATOM 837 N N . ILE A 1 99 ? -1.949 -4.204 21.467 1.00 94.25 99 ILE A N 1
ATOM 838 C CA . ILE A 1 99 ? -2.054 -2.869 20.874 1.00 94.25 99 ILE A CA 1
ATOM 839 C C . ILE A 1 99 ? -3.531 -2.554 20.611 1.00 94.25 99 ILE A C 1
ATOM 841 O O . ILE A 1 99 ? -4.249 -3.326 19.976 1.00 94.25 99 ILE A O 1
ATOM 845 N N . LYS A 1 100 ? -3.995 -1.392 21.086 1.00 91.81 100 LYS A N 1
ATOM 846 C CA . LYS A 1 100 ? -5.356 -0.912 20.823 1.00 91.81 100 LYS A CA 1
ATOM 847 C C . LYS A 1 100 ? -5.456 -0.434 19.376 1.00 91.81 100 LYS A C 1
ATOM 849 O O . LYS A 1 100 ? -5.097 0.696 19.069 1.00 91.81 100 LYS A O 1
ATOM 854 N N . PHE A 1 101 ? -5.946 -1.307 18.507 1.00 94.00 101 PHE A N 1
ATOM 855 C CA . PHE A 1 101 ? -6.143 -1.045 17.086 1.00 94.00 101 PHE A CA 1
ATOM 856 C C . PHE A 1 101 ? -7.345 -1.849 16.574 1.00 94.00 101 PHE A C 1
ATOM 858 O O . PHE A 1 101 ? -7.589 -2.967 17.038 1.00 94.00 101 PHE A O 1
ATOM 865 N N . GLY A 1 102 ? -8.121 -1.285 15.648 1.00 94.62 102 GLY A N 1
ATOM 866 C CA . GLY A 1 102 ? -9.267 -1.963 15.038 1.00 94.62 102 GLY A CA 1
ATOM 867 C C . GLY A 1 102 ? -8.835 -2.991 14.000 1.00 94.62 102 GLY A C 1
ATOM 868 O O . GLY A 1 102 ? -8.964 -2.758 12.803 1.00 94.62 102 GLY A O 1
ATOM 869 N N . TYR A 1 103 ? -8.267 -4.115 14.446 1.00 95.56 103 TYR A N 1
ATOM 870 C CA . TYR A 1 103 ? -7.730 -5.152 13.557 1.00 95.56 103 TYR A CA 1
ATOM 871 C C . TYR A 1 103 ? -8.801 -5.787 12.661 1.00 95.56 103 TYR A C 1
ATOM 873 O O . TYR A 1 103 ? -8.570 -5.993 11.475 1.00 95.56 103 TYR A O 1
ATOM 881 N N . LEU A 1 104 ? -10.005 -6.055 13.171 1.00 95.62 104 LEU A N 1
ATOM 882 C CA . LEU A 1 104 ? -11.064 -6.633 12.334 1.00 95.62 104 LEU A CA 1
ATOM 883 C C . LEU A 1 104 ? -11.597 -5.615 11.314 1.00 95.62 104 LEU A C 1
ATOM 885 O O . LEU A 1 104 ? -11.822 -5.960 10.153 1.00 95.62 104 LEU A O 1
ATOM 889 N N . GLU A 1 105 ? -11.724 -4.346 11.707 1.00 95.94 105 GLU A N 1
ATOM 890 C CA . GLU A 1 105 ? -12.072 -3.239 10.816 1.00 95.94 105 GLU A CA 1
ATOM 891 C C . GLU A 1 105 ? -11.006 -3.042 9.736 1.00 95.94 105 GLU A C 1
ATOM 893 O O . GLU A 1 105 ? -11.325 -2.832 8.563 1.00 95.94 105 GLU A O 1
ATOM 898 N N . TYR A 1 106 ? -9.733 -3.150 10.110 1.00 96.44 106 TYR A N 1
ATOM 899 C CA . TYR A 1 106 ? -8.620 -3.046 9.183 1.00 96.44 106 TYR A CA 1
ATOM 900 C C . TYR A 1 106 ? -8.590 -4.228 8.217 1.00 96.44 106 TYR A C 1
ATOM 902 O O . TYR A 1 106 ? -8.515 -4.003 7.013 1.00 96.44 106 TYR A O 1
ATOM 910 N N . ALA A 1 107 ? -8.734 -5.465 8.702 1.00 97.25 107 ALA A N 1
ATOM 911 C CA . ALA A 1 107 ? -8.844 -6.656 7.861 1.00 97.25 107 ALA A CA 1
ATOM 912 C C . ALA A 1 107 ? -9.955 -6.499 6.816 1.00 97.25 107 ALA A C 1
ATOM 914 O O . ALA A 1 107 ? -9.711 -6.666 5.621 1.00 97.25 107 ALA A O 1
ATOM 915 N N . ARG A 1 108 ? -11.153 -6.083 7.247 1.00 94.25 108 ARG A N 1
ATOM 916 C CA . ARG A 1 108 ? -12.274 -5.807 6.341 1.00 94.25 108 ARG A CA 1
ATOM 917 C C . ARG A 1 108 ? -11.913 -4.737 5.314 1.00 94.25 108 ARG A C 1
ATOM 919 O O . ARG A 1 108 ? -12.133 -4.933 4.126 1.00 94.25 108 ARG A O 1
ATOM 926 N N . THR A 1 109 ? -11.330 -3.628 5.758 1.00 95.44 109 THR A N 1
ATOM 927 C CA . THR A 1 109 ? -10.952 -2.512 4.881 1.00 95.44 109 THR A CA 1
ATOM 928 C C . THR A 1 109 ? -9.904 -2.929 3.844 1.00 95.44 109 THR A C 1
ATOM 930 O O . THR A 1 109 ? -9.988 -2.538 2.680 1.00 95.44 109 THR A O 1
ATOM 933 N N . ARG A 1 110 ? -8.920 -3.746 4.237 1.00 97.44 110 ARG A N 1
ATOM 934 C CA . ARG A 1 110 ? -7.900 -4.293 3.333 1.00 97.44 110 ARG A CA 1
ATOM 935 C C . ARG A 1 110 ? -8.505 -5.259 2.321 1.00 97.44 110 ARG A C 1
ATOM 937 O O . ARG A 1 110 ? -8.127 -5.189 1.156 1.00 97.44 110 ARG A O 1
ATOM 944 N N . LEU A 1 111 ? -9.467 -6.083 2.728 1.00 96.62 111 LEU A N 1
ATOM 945 C CA . LEU A 1 111 ? -10.174 -6.973 1.814 1.00 96.62 111 LEU A CA 1
ATOM 946 C C . LEU A 1 111 ? -11.061 -6.193 0.829 1.00 96.62 111 LEU A C 1
ATOM 948 O O . LEU A 1 111 ? -11.078 -6.508 -0.355 1.00 96.62 111 LEU A O 1
ATOM 952 N N . THR A 1 112 ? -11.723 -5.119 1.269 1.00 94.06 112 THR A N 1
ATOM 953 C CA . THR A 1 112 ? -12.421 -4.196 0.357 1.00 94.06 112 THR A CA 1
ATOM 954 C C . THR A 1 112 ? -11.457 -3.605 -0.672 1.00 94.06 112 THR A C 1
ATOM 956 O O . THR A 1 112 ? -11.752 -3.606 -1.863 1.00 94.06 112 THR A O 1
ATOM 959 N N . ALA A 1 113 ? -10.277 -3.155 -0.235 1.00 92.56 113 ALA A N 1
ATOM 960 C CA . ALA A 1 113 ? -9.257 -2.607 -1.126 1.00 92.56 113 ALA A CA 1
ATOM 961 C C . ALA A 1 113 ? -8.749 -3.633 -2.155 1.00 92.56 113 ALA A C 1
ATOM 963 O O . ALA A 1 113 ? -8.520 -3.274 -3.305 1.00 92.56 113 ALA A O 1
ATOM 964 N N . TYR A 1 114 ? -8.629 -4.909 -1.769 1.00 95.00 114 TYR A N 1
ATOM 965 C CA . TYR A 1 114 ? -8.318 -6.000 -2.696 1.00 95.00 114 TYR A CA 1
ATOM 966 C C . TYR A 1 114 ? -9.341 -6.077 -3.835 1.00 95.00 114 TYR A C 1
ATOM 968 O O . TYR A 1 114 ? -8.954 -6.104 -4.999 1.00 95.00 114 TYR A O 1
ATOM 976 N N . TYR A 1 115 ? -10.639 -6.079 -3.516 1.00 92.00 115 TYR A N 1
ATOM 977 C CA . TYR A 1 115 ? -11.682 -6.159 -4.540 1.00 92.00 115 TYR A CA 1
ATOM 978 C C . TYR A 1 115 ? -11.738 -4.906 -5.418 1.00 92.00 115 TYR A C 1
ATOM 980 O O . TYR A 1 115 ? -11.873 -5.037 -6.630 1.00 92.00 115 TYR A O 1
ATOM 988 N N . LEU A 1 116 ? -11.561 -3.711 -4.839 1.00 89.44 116 LEU A N 1
ATOM 989 C CA . LEU A 1 116 ? -11.466 -2.469 -5.614 1.00 89.44 116 LEU A CA 1
ATOM 990 C C . LEU A 1 116 ? -10.301 -2.523 -6.611 1.00 89.44 116 LEU A C 1
ATOM 992 O O . LEU A 1 116 ? -10.503 -2.276 -7.796 1.00 89.44 116 LEU A O 1
ATOM 996 N N . GLN A 1 117 ? -9.109 -2.920 -6.155 1.00 89.50 117 GLN A N 1
ATOM 997 C CA . GLN A 1 117 ? -7.933 -3.067 -7.014 1.00 89.50 117 GLN A CA 1
ATOM 998 C C . GLN A 1 117 ? -8.146 -4.140 -8.090 1.00 89.50 117 GLN A C 1
ATOM 1000 O O . GLN A 1 117 ? -7.722 -3.966 -9.228 1.00 89.50 117 GLN A O 1
ATOM 1005 N N . ARG A 1 118 ? -8.814 -5.250 -7.750 1.00 90.81 118 ARG A N 1
ATOM 1006 C CA . ARG A 1 118 ? -9.099 -6.329 -8.704 1.00 90.81 118 ARG A CA 1
ATOM 1007 C C . ARG A 1 118 ? -9.969 -5.806 -9.836 1.00 90.81 118 ARG A C 1
ATOM 1009 O O . ARG A 1 118 ? -9.624 -6.003 -10.991 1.00 90.81 118 ARG A O 1
ATOM 1016 N N . ASN A 1 119 ? -11.040 -5.096 -9.491 1.00 88.06 119 ASN A N 1
ATOM 1017 C CA . ASN A 1 119 ? -11.968 -4.525 -10.460 1.00 88.06 119 ASN A CA 1
ATOM 1018 C C . ASN A 1 119 ? -11.307 -3.445 -11.328 1.00 88.06 119 ASN A C 1
ATOM 1020 O O . ASN A 1 119 ? -11.634 -3.337 -12.497 1.00 88.06 119 ASN A O 1
ATOM 1024 N N . MET A 1 120 ? -10.347 -2.682 -10.796 1.00 84.75 120 MET A N 1
ATOM 1025 C CA . MET A 1 120 ? -9.562 -1.737 -11.605 1.00 84.75 120 MET A CA 1
ATOM 1026 C C . MET A 1 120 ? -8.634 -2.432 -12.613 1.00 84.75 120 MET A C 1
ATOM 1028 O O . MET A 1 120 ? -8.283 -1.838 -13.626 1.00 84.75 120 MET A O 1
ATOM 1032 N N . LEU A 1 121 ? -8.194 -3.661 -12.326 1.00 84.88 121 LEU A N 1
ATOM 1033 C CA . LEU A 1 121 ? -7.239 -4.408 -13.155 1.00 84.88 121 LEU A CA 1
ATOM 1034 C C . LEU A 1 121 ? -7.886 -5.359 -14.157 1.00 84.88 121 LEU A C 1
ATOM 1036 O O . LEU A 1 121 ? -7.236 -5.770 -15.119 1.00 84.88 121 LEU A O 1
ATOM 1040 N N . THR A 1 122 ? -9.128 -5.752 -13.907 1.00 78.25 122 THR A N 1
ATOM 1041 C CA . THR A 1 122 ? -9.890 -6.647 -14.767 1.00 78.25 122 THR A CA 1
ATOM 1042 C C . THR A 1 122 ? -11.070 -5.868 -15.332 1.00 78.25 122 THR A C 1
ATOM 1044 O O . THR A 1 122 ? -11.898 -5.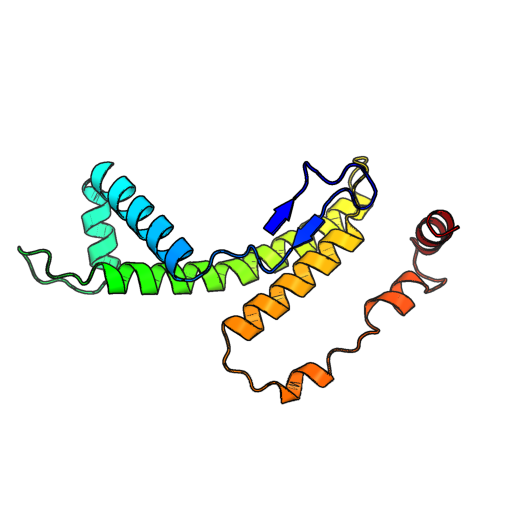432 -14.539 1.00 78.25 122 THR A O 1
ATOM 1047 N N . ASP A 1 123 ? -11.195 -5.753 -16.658 1.00 57.62 123 ASP A N 1
ATOM 1048 C CA . ASP A 1 123 ? -12.384 -5.218 -17.360 1.00 57.62 123 ASP A CA 1
ATOM 1049 C C . ASP A 1 123 ? -13.619 -6.139 -17.188 1.00 57.62 123 ASP A C 1
ATOM 1051 O O . ASP A 1 123 ? -14.297 -6.528 -18.140 1.00 57.62 123 ASP A O 1
ATOM 1055 N N . VAL A 1 124 ? -13.892 -6.590 -15.966 1.00 52.22 124 VAL A N 1
ATOM 1056 C CA . VAL A 1 124 ? -15.040 -7.432 -15.645 1.00 52.22 124 VAL A CA 1
ATOM 1057 C C . VAL A 1 124 ? -16.231 -6.500 -15.486 1.00 52.22 124 VAL A C 1
ATOM 1059 O O . VAL A 1 124 ? -16.320 -5.769 -14.503 1.00 52.22 124 VAL A O 1
ATOM 1062 N N . ASN A 1 125 ? -17.125 -6.537 -16.481 1.00 45.56 125 ASN A N 1
ATOM 1063 C CA . ASN A 1 125 ? -18.420 -5.859 -16.478 1.00 45.56 125 ASN A CA 1
ATOM 1064 C C . ASN A 1 125 ? -19.108 -5.981 -15.108 1.00 45.56 125 ASN A C 1
ATOM 1066 O O . ASN A 1 125 ? -19.228 -7.082 -14.565 1.00 45.56 125 ASN A O 1
ATOM 1070 N N . ASP A 1 126 ? -19.635 -4.858 -14.619 1.00 47.72 126 ASP A N 1
ATOM 1071 C CA . ASP A 1 126 ? -20.243 -4.634 -13.295 1.00 47.72 126 ASP A CA 1
ATOM 1072 C C . ASP A 1 126 ? -21.361 -5.619 -12.868 1.00 47.72 126 ASP A C 1
ATOM 1074 O O . ASP A 1 126 ? -21.831 -5.586 -11.729 1.00 47.72 126 ASP A O 1
ATOM 1078 N N . ASN A 1 127 ? -21.780 -6.536 -13.742 1.00 43.62 127 ASN A N 1
ATOM 1079 C CA . ASN A 1 127 ? -22.919 -7.435 -13.554 1.00 43.62 127 ASN A CA 1
ATOM 1080 C C . ASN A 1 127 ? -22.666 -8.624 -12.603 1.00 43.62 127 ASN A C 1
ATOM 1082 O O . ASN A 1 127 ? -23.625 -9.286 -12.210 1.00 43.62 127 ASN A O 1
ATOM 1086 N N . GLU A 1 128 ? -21.421 -8.899 -12.193 1.00 44.84 128 GLU A N 1
ATOM 1087 C CA . GLU A 1 128 ? -21.120 -9.925 -11.171 1.00 44.84 128 GLU A CA 1
ATOM 1088 C C . GLU A 1 128 ? -20.925 -9.347 -9.754 1.00 44.84 128 GLU A C 1
ATOM 1090 O O . GLU A 1 128 ? -20.899 -10.089 -8.769 1.00 44.84 128 GLU A O 1
ATOM 1095 N N . LEU A 1 129 ? -20.842 -8.018 -9.602 1.00 43.41 129 LEU A N 1
ATOM 1096 C CA . LEU A 1 129 ? -20.612 -7.370 -8.301 1.00 43.41 129 LEU A CA 1
ATOM 1097 C C . LEU A 1 129 ? -21.875 -7.268 -7.436 1.00 43.41 129 LEU A C 1
ATOM 1099 O O . LEU A 1 129 ? -21.770 -7.154 -6.214 1.00 43.41 129 LEU A O 1
ATOM 1103 N N . THR A 1 130 ? -23.067 -7.391 -8.026 1.00 41.41 130 THR A N 1
ATOM 1104 C CA . THR A 1 130 ? -24.346 -7.422 -7.293 1.00 41.41 130 THR A CA 1
ATOM 1105 C C . THR A 1 130 ? -24.561 -8.704 -6.482 1.00 41.41 130 THR A C 1
ATOM 1107 O O . THR A 1 130 ? -25.560 -8.808 -5.774 1.00 41.41 130 THR A O 1
ATOM 1110 N N . GLN A 1 131 ? -23.645 -9.678 -6.554 1.00 41.94 131 GLN A N 1
ATOM 1111 C CA . GLN A 1 131 ? -23.731 -10.934 -5.803 1.00 41.94 131 GLN A CA 1
ATOM 1112 C C . GLN A 1 131 ? -22.742 -11.060 -4.640 1.00 41.94 131 GLN A C 1
ATOM 1114 O O . GLN A 1 131 ? -22.772 -12.076 -3.948 1.00 41.94 131 GLN A O 1
ATOM 1119 N N . ILE A 1 132 ? -21.905 -10.056 -4.353 1.00 45.78 132 ILE A N 1
ATOM 1120 C CA . ILE A 1 132 ? -21.179 -10.052 -3.076 1.00 45.78 132 ILE A CA 1
ATOM 1121 C C . ILE A 1 132 ? -22.193 -9.637 -2.005 1.00 45.78 132 ILE A C 1
ATOM 1123 O O . ILE A 1 132 ? -22.622 -8.480 -2.010 1.00 45.78 132 ILE A O 1
ATOM 1127 N N . PRO A 1 133 ? -22.618 -10.530 -1.089 1.00 39.03 133 PRO A N 1
ATOM 1128 C CA . PRO A 1 133 ? -23.636 -10.169 -0.123 1.00 39.03 133 PRO A CA 1
ATOM 1129 C C . PRO A 1 133 ? -23.093 -9.025 0.740 1.00 39.03 133 PRO A C 1
ATOM 1131 O O . PRO A 1 133 ? -22.012 -9.172 1.322 1.00 39.03 133 PRO A O 1
ATOM 1134 N N . PRO A 1 134 ? -23.859 -7.940 0.950 1.00 44.97 134 PRO A N 1
ATOM 1135 C CA . PRO A 1 134 ? -23.560 -6.936 1.976 1.00 44.97 134 PRO A CA 1
ATOM 1136 C C . PRO A 1 134 ? -23.451 -7.531 3.399 1.00 44.97 134 PRO A C 1
ATOM 1138 O O . PRO A 1 134 ? -23.106 -6.830 4.348 1.00 44.97 134 PRO A O 1
ATOM 1141 N N . GLN A 1 135 ? -23.764 -8.822 3.553 1.00 46.53 135 GLN A N 1
ATOM 1142 C CA . GLN A 1 135 ? -24.024 -9.521 4.806 1.00 46.53 135 GLN A CA 1
ATOM 1143 C C . GLN A 1 135 ? -22.924 -10.479 5.277 1.00 46.53 135 GLN A C 1
ATOM 1145 O O . GLN A 1 135 ? -23.089 -11.059 6.345 1.00 46.53 135 GLN A O 1
ATOM 1150 N N . PHE A 1 136 ? -21.781 -10.633 4.591 1.00 45.97 136 PHE A N 1
ATOM 1151 C CA . PHE A 1 136 ? -20.772 -11.621 5.032 1.00 45.97 136 PHE A CA 1
ATOM 1152 C C . PHE A 1 136 ? -20.167 -11.351 6.433 1.00 45.97 136 PHE A C 1
ATOM 1154 O O . PHE A 1 136 ? -19.374 -12.139 6.931 1.00 45.97 136 PHE A O 1
ATOM 1161 N N . THR A 1 137 ? -20.517 -10.262 7.123 1.00 48.03 137 THR A N 1
ATOM 1162 C CA . THR A 1 137 ? -19.802 -9.856 8.345 1.00 48.03 137 THR A CA 1
ATOM 1163 C C . THR A 1 137 ? -20.660 -9.496 9.550 1.00 48.03 137 THR A C 1
ATOM 1165 O O . THR A 1 137 ? -20.144 -9.581 10.659 1.00 48.03 137 THR A O 1
ATOM 1168 N N . GLU A 1 138 ? -21.931 -9.115 9.396 1.00 47.81 138 GLU A N 1
ATOM 1169 C CA . GLU A 1 138 ? -22.752 -8.824 10.585 1.00 47.81 138 GLU A CA 1
ATOM 1170 C C . GLU A 1 138 ? -23.198 -10.120 11.267 1.00 47.81 138 GLU A C 1
ATOM 1172 O O . GLU A 1 138 ? -23.001 -10.262 12.467 1.00 47.81 138 GLU A O 1
ATOM 1177 N N . ASP A 1 139 ? -23.669 -11.123 10.524 1.00 43.44 139 ASP A N 1
ATOM 1178 C CA . ASP A 1 139 ? -24.209 -12.351 11.130 1.00 43.44 139 ASP A CA 1
ATOM 1179 C C . ASP A 1 139 ? -23.133 -13.248 11.759 1.00 43.44 139 ASP A C 1
ATOM 1181 O O . ASP A 1 139 ? -23.370 -13.890 12.783 1.00 43.44 139 ASP A O 1
ATOM 1185 N N . LEU A 1 140 ? -21.913 -13.254 11.208 1.00 44.78 140 LEU A N 1
ATOM 1186 C CA . LEU A 1 140 ? -20.787 -13.989 11.792 1.00 44.78 140 LEU A CA 1
ATOM 1187 C C . LEU A 1 140 ? -20.263 -13.323 13.071 1.00 44.78 140 LEU A C 1
ATOM 1189 O O . LEU A 1 140 ? -19.891 -14.037 14.000 1.00 44.78 140 LEU A O 1
ATOM 1193 N N . LEU A 1 141 ? -20.260 -11.986 13.161 1.00 46.56 141 LEU A N 1
ATOM 1194 C CA . LEU A 1 141 ? -19.848 -11.241 14.363 1.00 46.56 141 LEU A CA 1
ATOM 1195 C C . LEU A 1 141 ? -20.964 -11.141 15.415 1.00 46.56 141 LEU A C 1
ATOM 1197 O O . LEU A 1 141 ? -20.664 -11.126 16.609 1.00 46.56 141 LEU A O 1
ATOM 1201 N N . ARG A 1 142 ? -22.235 -11.144 14.989 1.00 49.56 142 ARG A N 1
ATOM 1202 C CA . ARG A 1 142 ? -23.436 -11.221 15.841 1.00 49.56 142 ARG A CA 1
ATOM 1203 C C . ARG A 1 142 ? -23.805 -12.642 16.255 1.00 49.56 142 ARG A C 1
ATOM 1205 O O . ARG A 1 142 ? -24.714 -12.819 17.063 1.00 49.56 142 ARG A O 1
ATOM 1212 N N . SER A 1 143 ? -23.136 -13.662 15.719 1.00 46.69 143 SER A N 1
ATOM 1213 C CA . SER A 1 143 ? -23.433 -15.042 16.089 1.00 46.69 143 SER A CA 1
ATOM 1214 C C . SER A 1 143 ? -23.179 -15.248 17.589 1.00 46.69 143 SER A C 1
ATOM 1216 O O . SER A 1 143 ? -22.057 -15.017 18.045 1.00 46.69 143 SER A O 1
ATOM 1218 N N . PRO A 1 144 ? -24.151 -15.772 18.364 1.00 50.97 144 PRO A N 1
ATOM 1219 C CA . PRO A 1 144 ? -23.945 -16.113 19.774 1.00 50.97 144 PRO A CA 1
ATOM 1220 C C . PRO A 1 144 ? -22.848 -17.170 19.978 1.00 50.97 144 PRO A C 1
ATOM 1222 O O . PRO A 1 144 ? -22.342 -17.335 21.086 1.00 50.97 144 PRO A O 1
ATOM 1225 N N . LYS A 1 145 ? -22.492 -17.899 18.909 1.00 46.78 145 LYS A N 1
ATOM 1226 C CA . LYS A 1 145 ? -21.405 -18.884 18.877 1.00 46.78 145 LYS A CA 1
ATOM 1227 C C . LYS A 1 145 ? -20.039 -18.261 18.557 1.00 46.78 145 LYS A C 1
ATOM 1229 O O . LYS A 1 145 ? -19.038 -18.968 18.624 1.00 46.78 145 LYS A O 1
ATOM 1234 N N . ASN A 1 146 ? -19.973 -16.970 18.213 1.00 46.72 146 ASN A N 1
ATOM 1235 C CA . ASN A 1 146 ? -18.716 -16.268 17.982 1.00 46.72 146 ASN A CA 1
ATOM 1236 C C . ASN A 1 146 ? -18.065 -15.908 19.335 1.00 46.72 146 ASN A C 1
ATOM 1238 O O . ASN A 1 146 ? -18.659 -15.157 20.115 1.00 46.72 146 ASN A O 1
ATOM 1242 N N . PRO A 1 147 ? -16.837 -16.380 19.622 1.00 51.81 147 PRO A N 1
ATOM 1243 C CA . PRO A 1 147 ? -16.150 -16.094 20.884 1.00 51.81 147 PRO A CA 1
ATOM 1244 C C . PRO A 1 147 ? -15.902 -14.592 21.136 1.00 51.81 147 PRO A C 1
ATOM 1246 O O . PRO A 1 147 ? -15.672 -14.194 22.277 1.00 51.81 147 PRO A O 1
ATOM 1249 N N . PHE A 1 148 ? -16.014 -13.741 20.111 1.00 42.47 148 PHE A N 1
ATOM 1250 C CA . PHE A 1 148 ? -15.816 -12.289 20.179 1.00 42.47 148 PHE A CA 1
ATOM 1251 C C . PHE A 1 148 ? -17.115 -11.471 20.319 1.00 42.47 148 PHE A C 1
ATOM 1253 O O . PHE A 1 148 ? -17.046 -10.258 20.532 1.00 42.47 148 PHE A O 1
ATOM 1260 N N . TYR A 1 149 ? -18.293 -12.111 20.298 1.00 45.66 149 TYR A N 1
ATOM 1261 C CA . TYR A 1 149 ? -19.612 -11.457 20.380 1.00 45.66 149 TYR A CA 1
ATOM 1262 C C . TYR A 1 149 ? -19.742 -10.488 21.573 1.00 45.66 149 TYR A C 1
ATOM 1264 O O . TYR A 1 149 ? -20.199 -9.352 21.442 1.00 45.66 149 TYR A O 1
ATOM 1272 N N . LYS A 1 150 ? -19.252 -10.893 22.754 1.00 47.72 150 LYS A N 1
ATOM 1273 C CA . LYS A 1 150 ? -19.326 -10.081 23.986 1.00 47.72 150 LYS A CA 1
ATOM 1274 C C . LYS A 1 150 ? -18.421 -8.840 23.969 1.00 47.72 150 LYS A C 1
ATOM 1276 O O . LYS A 1 150 ? -18.700 -7.886 24.691 1.00 47.72 150 LYS A O 1
ATOM 1281 N N . SER A 1 151 ? -17.340 -8.852 23.186 1.00 51.28 151 SER A N 1
ATOM 1282 C CA . SER A 1 151 ? -16.429 -7.707 23.034 1.00 51.28 151 SER A CA 1
ATOM 1283 C C . SER A 1 151 ? -17.018 -6.646 22.101 1.00 51.28 151 SER A C 1
ATOM 1285 O O . SER A 1 151 ? -16.881 -5.453 22.363 1.00 51.28 151 SER A O 1
ATOM 1287 N N . TYR A 1 152 ? -17.726 -7.092 21.061 1.00 44.88 152 TYR A N 1
ATOM 1288 C CA . TYR A 1 152 ? -18.376 -6.239 20.070 1.00 44.88 152 TYR A CA 1
ATOM 1289 C C . TYR A 1 152 ? -19.558 -5.444 20.660 1.00 44.88 152 TYR A C 1
ATOM 1291 O O . TYR A 1 152 ? -19.624 -4.226 20.496 1.00 44.88 152 TYR A O 1
ATOM 1299 N N . ILE A 1 153 ? -20.433 -6.092 21.444 1.00 47.62 153 ILE A N 1
ATOM 1300 C CA . ILE A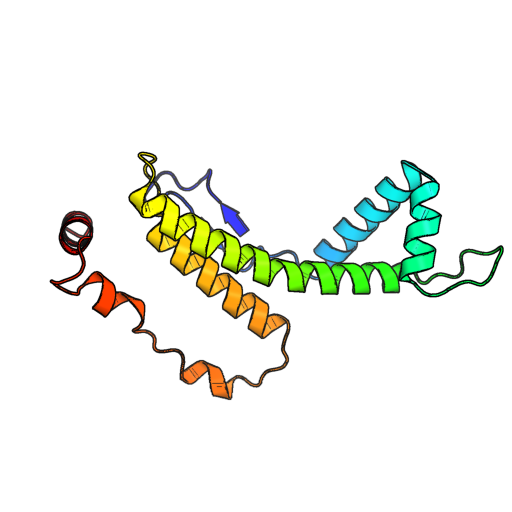 1 153 ? -21.579 -5.416 22.093 1.00 47.62 153 ILE A CA 1
ATOM 1301 C C . ILE A 1 153 ? -21.131 -4.358 23.108 1.00 47.62 153 ILE A C 1
ATOM 1303 O O . ILE A 1 153 ? -21.722 -3.289 23.199 1.00 47.62 153 ILE A O 1
ATOM 1307 N N . LYS A 1 154 ? -20.048 -4.605 23.855 1.00 48.22 154 LYS A N 1
ATOM 1308 C CA . LYS A 1 154 ? -19.557 -3.644 24.858 1.00 48.22 154 LYS A CA 1
ATOM 1309 C C . LYS A 1 154 ? -18.962 -2.359 24.271 1.00 48.22 154 LYS A C 1
ATOM 1311 O O . LYS A 1 154 ? -18.691 -1.443 25.036 1.00 48.22 154 LYS A O 1
ATOM 1316 N N . LYS A 1 155 ? -18.710 -2.299 22.960 1.00 47.31 155 LYS A N 1
ATOM 1317 C CA . LYS A 1 155 ? -18.137 -1.124 22.279 1.00 47.31 155 LYS A CA 1
ATOM 1318 C C . LYS A 1 155 ? -19.170 -0.298 21.505 1.00 47.31 155 LYS A C 1
ATOM 1320 O O . LYS A 1 155 ? -18.800 0.720 20.934 1.00 47.31 155 LYS A O 1
ATOM 1325 N N . THR A 1 156 ? -20.424 -0.750 21.447 1.00 42.59 156 THR A N 1
ATOM 1326 C CA . THR A 1 156 ? -21.505 -0.146 20.645 1.00 42.59 156 THR A CA 1
ATOM 1327 C C . THR A 1 156 ? -22.633 0.467 21.490 1.00 42.59 156 THR A C 1
ATOM 1329 O O . THR A 1 156 ? -23.647 0.880 20.931 1.00 42.59 156 THR A O 1
ATOM 1332 N N . CYS A 1 157 ? -22.443 0.583 22.809 1.00 38.53 157 CYS A N 1
ATOM 1333 C CA . CYS A 1 157 ? -23.289 1.361 23.721 1.00 38.53 157 CYS A CA 1
ATOM 1334 C C . CYS A 1 157 ? -22.485 2.477 24.387 1.00 38.53 157 CYS A C 1
ATOM 1336 O O . CYS A 1 157 ? -21.295 2.228 24.690 1.00 38.53 157 CYS A O 1
#

InterPro domains:
  IPR011009 Protein kinase-like domain superfamily [SSF56112] (8-121)

Secondary structure (DSSP, 8-state):
-EESSS--STTS-EE-GGGSPPHHHHHHHHHHHHHHHHHH-THHHHHHHHHHT---TTS----HHHHHHHHHHHHHHHHHHHHHHHHHHHHHHHHH--S---HHHHHHHHHHHHHHHHHHHS---GGGGGGS-TTTTHHHHS-TT-TTHHHHHTT--

Foldseek 3Di:
DKAQDVQPDPLSIDDDPVPPQDPVRLLVVLLVVVVVVCVVDVVVVVVVCVVQVPPDDDDPPDDPSVSSVVVSLVVLVVLLVVLQVLLVVLVVCVPVDPDRHNSNVSSVVSVVVNVVSVCVNDVPP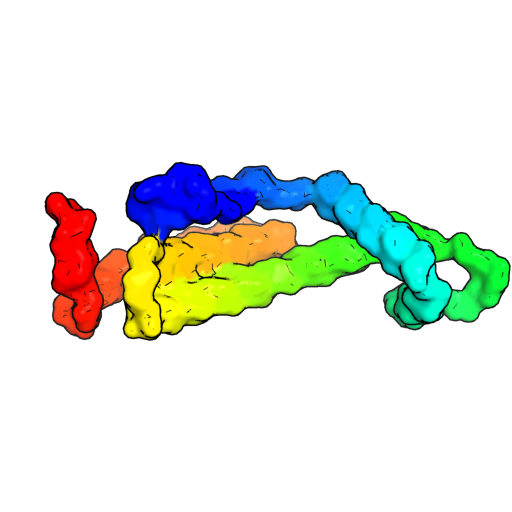PVVVVPPDPPPPPCQLCPPPNPCVVVVVVVPD

Radius of gyration: 21.46 Å; chains: 1; bounding box: 50×30×55 Å

Sequence (157 aa):
MFDYKSAKEWPFFKVDFTYYPNENQQMNFLASYIDALISSNDKYIYSIHEMTNDLHCNEINFDRNELIRKIMKEANYFALAAHFFWTLWSIHMAVSTTIKFGYLEYARTRLTAYYLQRNMLTDVNDNELTQIPPQFTEDLLRSPKNPFYKSYIKKTC